Protein AF-A0A1V9X5L4-F1 (afdb_monomer)

Nearest PDB structures (foldseek):
  8am0-assembly1_B  TM=7.533E-01  e=2.747E+00  Homo sapiens
  3mtt-assembly1_A  TM=7.680E-01  e=3.728E+00  Homo sapiens
  5fi4-assembly1_B  TM=6.818E-01  e=3.104E+00  Homo sapiens
  4ilo-assembly1_A  TM=4.883E-01  e=7.756E+00  Chlamydia trachomatis L2/434/Bu

Structure (mmCIF, N/CA/C/O backbone):
data_AF-A0A1V9X5L4-F1
#
_entry.id   AF-A0A1V9X5L4-F1
#
loop_
_atom_site.group_PDB
_atom_site.id
_atom_site.type_symbol
_atom_site.label_atom_id
_atom_site.label_alt_id
_atom_site.label_comp_id
_atom_site.label_asym_id
_atom_site.label_entity_id
_atom_site.label_seq_id
_atom_site.pdbx_PDB_ins_code
_atom_site.Cartn_x
_atom_site.Cartn_y
_atom_site.Cartn_z
_atom_site.occupancy
_atom_site.B_iso_or_equiv
_atom_site.auth_seq_id
_atom_site.auth_comp_id
_atom_site.auth_asym_id
_atom_site.auth_atom_id
_atom_site.pdbx_PDB_model_num
ATOM 1 N N . PRO A 1 1 ? 4.233 1.505 56.340 1.00 39.69 1 PRO A N 1
ATOM 2 C CA . PRO A 1 1 ? 2.941 0.930 55.886 1.00 39.69 1 PRO A CA 1
ATOM 3 C C . PRO A 1 1 ? 2.284 1.821 54.816 1.00 39.69 1 PRO A C 1
ATOM 5 O O . PRO A 1 1 ? 1.994 2.969 55.101 1.00 39.69 1 PRO A O 1
ATOM 8 N N . GLY A 1 2 ? 2.067 1.441 53.563 1.00 48.19 2 GLY A N 1
ATOM 9 C CA . GLY A 1 2 ? 2.415 0.279 52.753 1.00 48.19 2 GLY A CA 1
ATOM 10 C C . GLY A 1 2 ? 2.314 0.761 51.295 1.00 48.19 2 GLY A C 1
ATOM 11 O O . GLY A 1 2 ? 1.499 1.629 50.993 1.00 48.19 2 GLY A O 1
ATOM 12 N N . ARG A 1 3 ? 3.209 0.300 50.419 1.00 41.47 3 ARG A N 1
ATOM 13 C CA . ARG A 1 3 ? 3.299 0.727 49.012 1.00 41.47 3 ARG A CA 1
ATOM 14 C C . ARG A 1 3 ? 2.056 0.204 48.274 1.00 41.47 3 ARG A C 1
ATOM 16 O O . ARG A 1 3 ? 1.901 -1.005 48.170 1.00 41.47 3 ARG A O 1
ATOM 23 N N . ILE A 1 4 ? 1.162 1.096 47.838 1.00 54.59 4 ILE A N 1
ATOM 24 C CA . ILE A 1 4 ? -0.156 0.750 47.253 1.00 54.59 4 ILE A CA 1
ATOM 25 C C . ILE A 1 4 ? -0.134 0.703 45.717 1.00 54.59 4 ILE A C 1
ATOM 27 O O . ILE A 1 4 ? -1.140 0.405 45.088 1.00 54.59 4 ILE A O 1
ATOM 31 N N . THR A 1 5 ? 1.002 1.000 45.092 1.00 50.41 5 THR A N 1
ATOM 32 C CA . THR A 1 5 ? 1.145 0.921 43.638 1.00 50.41 5 THR A CA 1
ATOM 33 C C . THR A 1 5 ? 1.630 -0.470 43.264 1.00 50.41 5 THR A C 1
ATOM 35 O O . THR A 1 5 ? 2.808 -0.792 43.442 1.00 50.41 5 THR A O 1
ATOM 38 N N . GLU A 1 6 ? 0.702 -1.287 42.783 1.00 55.25 6 GLU A N 1
ATOM 39 C CA . GLU A 1 6 ? 0.980 -2.520 42.054 1.00 55.25 6 GLU A CA 1
ATOM 40 C C . GLU A 1 6 ? 1.895 -2.153 40.865 1.00 55.25 6 GLU A C 1
ATOM 42 O O . GLU A 1 6 ? 1.536 -1.333 40.016 1.00 55.25 6 GLU A O 1
ATOM 47 N N . GLU A 1 7 ? 3.141 -2.637 40.873 1.00 50.78 7 GLU A N 1
ATOM 48 C CA . GLU A 1 7 ? 4.066 -2.459 39.749 1.00 50.78 7 GLU A CA 1
ATOM 49 C C . GLU A 1 7 ? 3.540 -3.315 38.594 1.00 50.78 7 GLU A C 1
ATOM 51 O O . GLU A 1 7 ? 3.601 -4.540 38.645 1.00 50.78 7 GLU A O 1
ATOM 56 N N . GLU A 1 8 ? 2.966 -2.669 37.577 1.00 49.56 8 GLU A N 1
ATOM 57 C CA . GLU A 1 8 ? 2.585 -3.320 36.324 1.00 49.56 8 GLU A CA 1
ATOM 58 C C . GLU A 1 8 ? 3.777 -4.109 35.767 1.00 49.56 8 GLU A C 1
ATOM 60 O O . GLU A 1 8 ? 4.801 -3.527 35.398 1.00 49.56 8 GLU A O 1
ATOM 65 N N . GLU A 1 9 ? 3.630 -5.431 35.651 1.00 50.41 9 GLU A N 1
ATOM 66 C CA . GLU A 1 9 ? 4.478 -6.233 34.774 1.00 50.41 9 GLU A CA 1
ATOM 67 C C . GLU A 1 9 ? 4.203 -5.800 33.332 1.00 50.41 9 GLU A C 1
ATOM 69 O O . GLU A 1 9 ? 3.330 -6.323 32.635 1.00 50.41 9 GLU A O 1
ATOM 74 N N . ILE A 1 10 ? 4.968 -4.817 32.863 1.00 54.31 10 ILE A N 1
ATOM 75 C CA . ILE A 1 10 ? 5.109 -4.562 31.437 1.00 54.31 10 ILE A CA 1
ATOM 76 C C . ILE A 1 10 ? 5.686 -5.853 30.860 1.00 54.31 10 ILE A C 1
ATOM 78 O O . ILE A 1 10 ? 6.845 -6.187 31.108 1.00 54.31 10 ILE A O 1
ATOM 82 N N . GLN A 1 11 ? 4.886 -6.612 30.109 1.00 49.50 11 GLN A N 1
ATOM 83 C CA . GLN A 1 11 ? 5.413 -7.760 29.381 1.00 49.50 11 GLN A CA 1
ATOM 84 C C . GLN A 1 11 ? 6.317 -7.249 28.257 1.00 49.50 11 GLN A C 1
ATOM 86 O O . GLN A 1 11 ? 5.877 -6.986 27.139 1.00 49.50 11 GLN A O 1
ATOM 91 N N . ILE A 1 12 ? 7.601 -7.087 28.571 1.00 47.06 12 ILE A N 1
ATOM 92 C CA . ILE A 1 12 ? 8.655 -6.780 27.610 1.00 47.06 12 ILE A CA 1
ATOM 93 C C . ILE A 1 12 ? 8.909 -8.072 26.826 1.00 47.06 12 ILE A C 1
ATOM 95 O O . ILE A 1 12 ? 9.608 -8.975 27.280 1.00 47.06 12 ILE A O 1
ATOM 99 N N . GLY A 1 13 ? 8.273 -8.205 25.663 1.00 69.69 13 GLY A N 1
ATOM 100 C CA . GLY A 1 13 ? 8.367 -9.409 24.843 1.00 69.69 13 GLY A CA 1
ATOM 101 C C . GLY A 1 13 ? 7.666 -9.282 23.492 1.00 69.69 13 GLY A C 1
ATOM 102 O O . GLY A 1 13 ? 6.952 -8.320 23.216 1.00 69.69 13 GLY A O 1
ATOM 103 N N . ARG A 1 14 ? 7.877 -10.271 22.617 1.00 57.81 14 ARG A N 1
ATOM 104 C CA . ARG A 1 14 ? 7.256 -10.317 21.286 1.00 57.81 14 ARG A CA 1
ATOM 105 C C . ARG A 1 14 ? 5.742 -10.494 21.423 1.00 57.81 14 ARG A C 1
ATOM 107 O O . ARG A 1 14 ? 5.280 -11.515 21.932 1.00 57.81 14 ARG A O 1
ATOM 114 N N . VAL A 1 15 ? 4.982 -9.524 20.920 1.00 71.31 15 VAL A N 1
ATOM 115 C CA . VAL A 1 15 ? 3.516 -9.581 20.872 1.00 71.31 15 VAL A CA 1
ATOM 116 C C . VAL A 1 15 ? 3.081 -10.840 20.114 1.00 71.31 15 VAL A C 1
ATOM 118 O O . VAL A 1 15 ? 3.633 -11.179 19.064 1.00 71.31 15 VAL A O 1
ATOM 121 N N . ARG A 1 16 ? 2.111 -11.577 20.667 1.00 75.19 16 ARG A N 1
ATOM 122 C CA . ARG A 1 16 ? 1.622 -12.826 20.067 1.00 75.19 16 ARG A CA 1
ATOM 123 C C . ARG A 1 16 ? 0.996 -12.523 18.701 1.00 75.19 16 ARG A C 1
ATOM 125 O O . ARG A 1 16 ? 0.108 -11.682 18.612 1.00 75.19 16 ARG A O 1
ATOM 132 N N . TRP A 1 17 ? 1.400 -13.258 17.661 1.00 70.56 17 TRP A N 1
ATOM 133 C CA . TRP A 1 17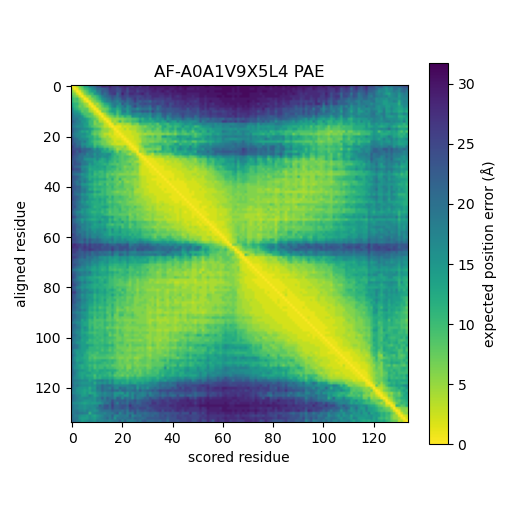 ? 0.896 -13.113 16.281 1.00 70.56 17 TRP A CA 1
ATOM 134 C C . TRP A 1 17 ? -0.635 -13.147 16.160 1.00 70.56 17 TRP A C 1
ATOM 136 O O . TRP A 1 17 ? -1.212 -12.473 15.312 1.00 70.56 17 TRP A O 1
ATOM 146 N N . PHE A 1 18 ? -1.297 -13.875 17.059 1.00 79.94 18 PHE A N 1
ATOM 147 C CA . PHE A 1 18 ? -2.753 -13.935 17.159 1.00 79.94 18 PHE A CA 1
ATOM 148 C C . PHE A 1 18 ? -3.415 -12.558 17.365 1.00 79.94 18 PHE A C 1
ATOM 150 O O . PHE A 1 18 ? -4.499 -12.318 16.847 1.00 79.94 18 PHE A O 1
ATOM 157 N N . ILE A 1 19 ? -2.750 -11.625 18.053 1.00 74.75 19 ILE A N 1
ATOM 158 C CA . ILE A 1 19 ? -3.285 -10.278 18.313 1.00 74.75 19 ILE A CA 1
ATOM 159 C C . ILE A 1 19 ? -3.323 -9.450 17.020 1.00 74.75 19 ILE A C 1
ATOM 161 O O . ILE A 1 19 ? -4.290 -8.732 16.769 1.00 74.75 19 ILE A O 1
ATOM 165 N N . TYR A 1 20 ? -2.317 -9.599 16.152 1.00 75.88 20 TYR A N 1
ATOM 166 C CA . TYR A 1 20 ? -2.330 -8.977 14.824 1.00 75.88 20 TYR A CA 1
ATOM 167 C C . TYR A 1 20 ? -3.452 -9.549 13.948 1.00 75.88 20 TYR A C 1
ATOM 169 O O . TYR A 1 20 ? -4.109 -8.806 13.222 1.00 75.88 20 TYR A O 1
ATOM 177 N N . LEU A 1 21 ? -3.717 -10.854 14.053 1.00 70.06 21 LEU A N 1
ATOM 178 C CA . LEU A 1 21 ? -4.827 -11.506 13.355 1.00 70.06 21 LEU A CA 1
ATOM 179 C C . LEU A 1 21 ? -6.194 -11.036 13.867 1.00 70.06 21 LEU A C 1
ATOM 181 O O . LEU A 1 21 ? -7.069 -10.770 13.050 1.00 70.06 21 LEU A O 1
ATOM 185 N N . GLU A 1 22 ? -6.378 -10.855 15.179 1.00 69.75 22 GLU A N 1
ATOM 186 C CA . GLU A 1 22 ? -7.605 -10.251 15.722 1.00 69.75 22 GLU A CA 1
ATOM 187 C C . GLU A 1 22 ? -7.817 -8.817 15.221 1.00 69.75 22 GLU A C 1
ATOM 189 O O . GLU A 1 22 ? -8.947 -8.431 14.911 1.00 69.75 22 GLU A O 1
ATOM 194 N N . PHE A 1 23 ? -6.742 -8.030 15.117 1.00 67.12 23 PHE A N 1
ATOM 195 C CA . PHE A 1 23 ? -6.802 -6.670 14.583 1.00 67.12 23 PHE A CA 1
ATOM 196 C C . PHE A 1 23 ? -7.237 -6.674 13.111 1.00 67.12 23 PHE A C 1
ATOM 198 O O . PHE A 1 23 ? -8.173 -5.967 12.740 1.00 67.12 23 PHE A O 1
ATOM 205 N N . ILE A 1 24 ? -6.627 -7.533 12.288 1.00 68.12 24 ILE A N 1
ATOM 206 C CA . ILE A 1 24 ? -6.976 -7.701 10.868 1.00 68.12 24 ILE A CA 1
ATOM 207 C C . ILE A 1 24 ? -8.411 -8.217 10.702 1.00 68.12 24 ILE A C 1
ATOM 209 O O . ILE A 1 24 ? -9.131 -7.794 9.799 1.00 68.12 24 ILE A O 1
ATOM 213 N N . TRP A 1 25 ? -8.869 -9.098 11.591 1.00 65.69 25 TRP A N 1
ATOM 214 C CA . TRP A 1 25 ? -10.216 -9.650 11.503 1.00 65.69 25 TRP A CA 1
ATOM 215 C C . TRP A 1 25 ? -11.296 -8.598 11.789 1.00 65.69 25 TRP A C 1
ATOM 217 O O . TRP A 1 25 ? -12.343 -8.610 11.143 1.00 65.69 25 TRP A O 1
ATOM 227 N N . ARG A 1 26 ? -11.017 -7.630 12.676 1.00 61.25 26 ARG A N 1
ATOM 228 C CA . ARG A 1 26 ? -11.893 -6.470 12.930 1.00 61.25 26 ARG A CA 1
ATOM 229 C C . ARG A 1 26 ? -11.802 -5.379 11.861 1.00 61.25 26 ARG A C 1
ATOM 231 O O . ARG A 1 26 ? -12.800 -4.710 11.619 1.00 61.25 26 ARG A O 1
ATOM 238 N N . PHE A 1 27 ? -10.650 -5.240 11.205 1.00 60.91 27 PHE A N 1
ATOM 239 C CA . PHE A 1 27 ? -10.435 -4.348 10.054 1.00 60.91 27 PHE A CA 1
ATOM 240 C C . PHE A 1 27 ? -11.259 -4.775 8.819 1.00 60.91 27 PHE A C 1
ATOM 242 O O . PHE A 1 27 ? -11.501 -3.981 7.913 1.00 60.91 27 PHE A O 1
ATOM 249 N N . GLY A 1 28 ? -11.726 -6.028 8.804 1.00 69.81 28 GLY A N 1
ATOM 250 C CA . GLY A 1 28 ? -12.476 -6.624 7.708 1.00 69.81 28 GLY A CA 1
ATOM 251 C C . GLY A 1 28 ? -11.536 -7.363 6.765 1.00 69.81 28 GLY A C 1
ATOM 252 O O . GLY A 1 28 ? -10.835 -6.754 5.958 1.00 69.81 28 GLY A O 1
ATOM 253 N N . ILE A 1 29 ? -11.572 -8.698 6.827 1.00 70.12 29 ILE A N 1
ATOM 254 C CA . ILE A 1 29 ? -10.694 -9.584 6.044 1.00 70.12 29 ILE A CA 1
ATOM 255 C C . ILE A 1 29 ? -10.740 -9.260 4.540 1.00 70.12 29 ILE A C 1
ATOM 257 O O . ILE A 1 29 ? -9.722 -9.319 3.859 1.00 70.12 29 ILE A O 1
ATOM 261 N N . VAL A 1 30 ? -11.910 -8.849 4.038 1.00 72.31 30 VAL A N 1
ATOM 262 C CA . VAL A 1 30 ? -12.144 -8.500 2.631 1.00 72.31 30 VAL A CA 1
ATOM 263 C C . VAL A 1 30 ? -11.433 -7.200 2.250 1.00 72.31 30 VAL A C 1
ATOM 265 O O . VAL A 1 30 ? -10.794 -7.144 1.203 1.00 72.31 30 VAL A O 1
ATOM 268 N N . ALA A 1 31 ? -11.483 -6.174 3.104 1.00 71.94 31 ALA A N 1
ATOM 269 C CA . ALA A 1 31 ? -10.822 -4.895 2.851 1.00 71.94 31 ALA A CA 1
ATOM 270 C C . ALA A 1 31 ? -9.296 -5.047 2.889 1.00 71.94 31 ALA A C 1
ATOM 272 O O . ALA A 1 31 ? -8.601 -4.570 1.993 1.00 71.94 31 ALA A O 1
ATOM 273 N N . THR A 1 32 ? -8.771 -5.784 3.874 1.00 75.31 32 THR A N 1
ATOM 274 C CA . THR A 1 32 ? -7.336 -6.091 3.954 1.00 75.31 32 THR A CA 1
ATOM 275 C C . THR A 1 32 ? -6.869 -6.905 2.750 1.00 75.31 32 THR A C 1
ATOM 277 O O . THR A 1 32 ? -5.828 -6.596 2.173 1.00 75.31 32 THR A O 1
ATOM 280 N N . PHE A 1 33 ? -7.642 -7.908 2.328 1.00 82.31 33 PHE A N 1
ATOM 281 C CA . PHE A 1 33 ? -7.313 -8.716 1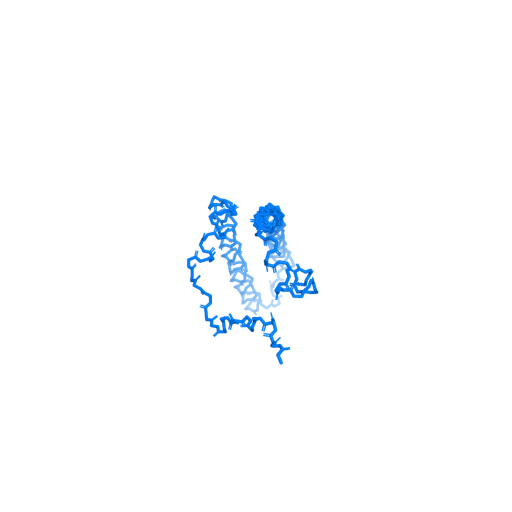.156 1.00 82.31 33 PHE A CA 1
ATOM 282 C C . PHE A 1 33 ? -7.314 -7.882 -0.131 1.00 82.31 33 PHE A C 1
ATOM 284 O O . PHE A 1 33 ? -6.405 -8.014 -0.950 1.00 82.31 33 PHE A O 1
ATOM 291 N N . PHE A 1 34 ? -8.282 -6.975 -0.290 1.00 82.44 34 PHE A N 1
ATOM 292 C CA . PHE A 1 34 ? -8.364 -6.077 -1.442 1.00 82.44 34 PHE A CA 1
ATOM 293 C C . PHE A 1 34 ? -7.177 -5.102 -1.500 1.00 82.44 34 PHE A C 1
ATOM 295 O O . PHE A 1 34 ? -6.553 -4.957 -2.550 1.00 82.44 34 PHE A O 1
ATOM 302 N N . VAL A 1 35 ? -6.800 -4.500 -0.366 1.00 82.00 35 VAL A N 1
ATOM 303 C CA . VAL A 1 35 ? -5.637 -3.598 -0.271 1.00 82.00 35 VAL A CA 1
ATOM 304 C C . VAL A 1 35 ? -4.327 -4.343 -0.535 1.00 82.00 35 VAL A C 1
ATOM 306 O O . VAL A 1 35 ? -3.495 -3.852 -1.295 1.00 82.00 35 VAL A O 1
ATOM 309 N N . LEU A 1 36 ? -4.145 -5.538 0.037 1.00 85.00 36 LEU A N 1
ATOM 310 C CA . LEU A 1 36 ? -2.952 -6.358 -0.201 1.00 85.00 36 LEU A CA 1
ATOM 311 C C . LEU A 1 36 ? -2.834 -6.772 -1.666 1.00 85.00 36 LEU A C 1
ATOM 313 O O . LEU A 1 36 ? -1.765 -6.639 -2.257 1.00 85.00 36 LEU A O 1
ATOM 317 N N . THR A 1 37 ? -3.932 -7.231 -2.264 1.00 84.00 37 THR A N 1
ATOM 318 C CA . THR A 1 37 ? -3.951 -7.626 -3.675 1.00 84.00 37 THR A CA 1
ATOM 319 C C . THR A 1 37 ? -3.639 -6.427 -4.571 1.00 84.00 37 THR A C 1
ATOM 321 O O . THR A 1 37 ? -2.769 -6.522 -5.434 1.00 84.00 37 THR A O 1
ATOM 324 N N . GLY A 1 38 ? -4.266 -5.272 -4.320 1.00 82.44 38 GLY A N 1
ATOM 325 C CA . GLY A 1 38 ? -3.970 -4.030 -5.039 1.00 82.44 38 GLY A CA 1
ATOM 326 C C . GLY A 1 38 ? -2.511 -3.588 -4.888 1.00 82.44 38 GLY A C 1
ATOM 327 O O . GLY A 1 38 ? -1.889 -3.185 -5.866 1.00 82.44 38 GLY A O 1
ATOM 328 N N . TYR A 1 39 ? -1.927 -3.735 -3.695 1.00 86.19 39 TYR A N 1
ATOM 329 C CA . TYR A 1 39 ? -0.520 -3.413 -3.442 1.00 86.19 39 TYR A CA 1
ATOM 330 C C . TYR A 1 39 ? 0.449 -4.348 -4.181 1.00 86.19 39 TYR A C 1
ATOM 332 O O . TYR A 1 39 ? 1.475 -3.900 -4.694 1.00 86.19 39 TYR A O 1
ATOM 340 N N . ILE A 1 40 ? 0.123 -5.638 -4.281 1.00 88.31 40 ILE A N 1
ATOM 341 C CA . ILE A 1 40 ? 0.910 -6.597 -5.067 1.00 88.31 40 ILE A CA 1
ATOM 342 C C . ILE A 1 40 ? 0.861 -6.226 -6.552 1.00 88.31 40 ILE A C 1
ATOM 344 O O . ILE A 1 40 ? 1.911 -6.125 -7.183 1.00 88.31 40 ILE A O 1
ATOM 348 N N . VAL A 1 41 ? -0.330 -5.963 -7.100 1.00 85.12 41 VAL A N 1
ATOM 349 C CA . VAL A 1 41 ? -0.492 -5.542 -8.504 1.00 85.12 41 VAL A CA 1
ATOM 350 C C . VAL A 1 41 ? 0.281 -4.254 -8.777 1.00 85.12 41 VAL A C 1
ATOM 352 O O . VAL A 1 41 ? 0.997 -4.165 -9.771 1.00 85.12 41 VAL A O 1
ATOM 355 N N . PHE A 1 42 ? 0.206 -3.291 -7.861 1.00 85.44 42 PHE A N 1
ATOM 356 C CA . PHE A 1 42 ? 0.965 -2.050 -7.923 1.00 85.44 42 PHE A CA 1
ATOM 357 C C . PHE A 1 42 ? 2.479 -2.290 -8.017 1.00 85.44 42 PHE A C 1
ATOM 359 O O . PHE A 1 42 ? 3.150 -1.719 -8.876 1.00 85.44 42 PHE A O 1
ATOM 366 N N . LYS A 1 43 ? 3.026 -3.158 -7.158 1.00 88.75 43 LYS A N 1
ATOM 367 C CA . LYS A 1 43 ? 4.459 -3.481 -7.151 1.00 88.75 43 LYS A CA 1
ATOM 368 C C . LYS A 1 43 ? 4.903 -4.237 -8.397 1.00 88.75 43 LYS A C 1
ATOM 370 O O . LYS A 1 43 ? 6.006 -4.005 -8.881 1.00 88.75 43 LYS A O 1
ATOM 375 N N . LEU A 1 44 ? 4.050 -5.107 -8.929 1.00 88.31 44 LEU A N 1
ATOM 376 C CA . LEU A 1 44 ? 4.316 -5.791 -10.191 1.00 88.31 44 LEU A CA 1
ATOM 377 C C . LEU A 1 44 ? 4.315 -4.810 -11.369 1.00 88.31 44 LEU A C 1
ATOM 379 O O . LEU A 1 44 ? 5.219 -4.864 -12.197 1.00 88.31 44 LEU A O 1
ATOM 383 N N . ALA A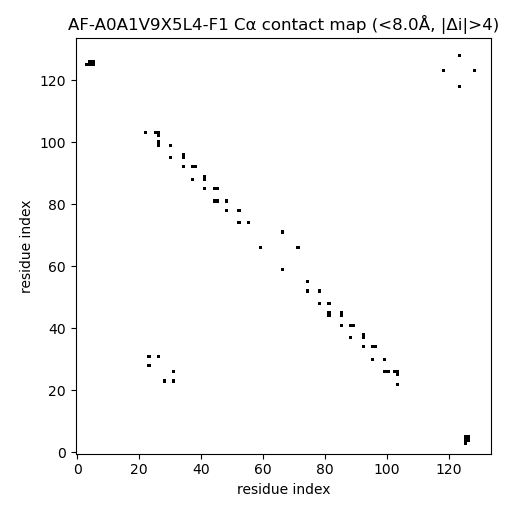 1 45 ? 3.353 -3.886 -11.425 1.00 84.50 45 ALA A N 1
ATOM 384 C CA . ALA A 1 45 ? 3.293 -2.858 -12.463 1.00 84.50 45 ALA A CA 1
ATOM 385 C C . ALA A 1 45 ? 4.521 -1.932 -12.433 1.00 84.50 45 ALA A C 1
ATOM 387 O O . ALA A 1 45 ? 5.083 -1.623 -13.481 1.00 84.50 45 ALA A O 1
ATOM 388 N N . ASP A 1 46 ? 4.974 -1.551 -11.237 1.00 87.00 46 ASP A N 1
ATOM 389 C CA . ASP A 1 46 ? 6.197 -0.766 -11.031 1.00 87.00 46 ASP A CA 1
ATOM 390 C C . ASP A 1 46 ? 7.443 -1.507 -11.548 1.00 87.00 46 ASP A C 1
ATOM 392 O O . ASP A 1 46 ? 8.227 -0.962 -12.325 1.00 87.00 46 ASP A O 1
ATOM 396 N N . ALA A 1 47 ? 7.582 -2.793 -11.209 1.00 90.00 47 ALA A N 1
ATOM 397 C CA . ALA A 1 47 ? 8.688 -3.620 -11.685 1.00 90.00 47 ALA A CA 1
ATOM 398 C C . ALA A 1 47 ? 8.687 -3.786 -13.216 1.00 90.00 47 ALA A C 1
ATOM 400 O O . ALA A 1 47 ? 9.740 -3.694 -13.846 1.00 90.00 47 ALA A O 1
ATOM 401 N N . LEU A 1 48 ? 7.516 -3.997 -13.826 1.00 87.75 48 LEU A N 1
ATOM 402 C CA . LEU A 1 48 ? 7.379 -4.104 -15.281 1.00 87.75 48 LEU A CA 1
ATOM 403 C C . LEU A 1 48 ? 7.699 -2.780 -15.986 1.00 87.75 48 LEU A C 1
ATOM 405 O O . LEU A 1 48 ? 8.390 -2.790 -17.003 1.00 87.75 48 LEU A O 1
ATOM 409 N N . SER A 1 49 ? 7.250 -1.652 -15.429 1.00 87.88 49 SER A N 1
ATOM 410 C CA . SER A 1 49 ? 7.588 -0.314 -15.926 1.00 87.88 49 SER A CA 1
ATOM 411 C C . SER A 1 49 ? 9.102 -0.091 -15.904 1.00 87.88 49 SER A C 1
ATOM 413 O O . SER A 1 49 ? 9.694 0.297 -16.912 1.00 87.88 49 SER A O 1
ATOM 415 N N . LEU A 1 50 ? 9.762 -0.445 -14.796 1.00 88.25 50 LEU A N 1
ATOM 416 C CA . LEU A 1 50 ? 11.212 -0.325 -14.664 1.00 88.25 50 LEU A CA 1
ATOM 417 C C . LEU A 1 50 ? 11.960 -1.200 -15.683 1.00 88.25 50 LEU A C 1
ATOM 419 O O . LEU A 1 50 ? 12.927 -0.744 -16.299 1.00 88.25 50 LEU A O 1
ATOM 423 N N . MET A 1 51 ? 11.500 -2.435 -15.908 1.00 89.44 51 MET A N 1
ATOM 424 C CA . MET A 1 51 ? 12.070 -3.319 -16.931 1.00 89.44 51 MET A CA 1
ATOM 425 C C . MET A 1 51 ? 11.891 -2.748 -18.342 1.00 89.44 51 MET A C 1
ATOM 427 O O . MET A 1 51 ? 12.830 -2.769 -19.138 1.00 89.44 51 MET A O 1
ATOM 431 N N . TYR A 1 52 ? 10.709 -2.210 -18.647 1.00 87.69 52 TYR A N 1
ATOM 432 C CA . TYR A 1 52 ? 10.407 -1.610 -19.944 1.00 87.69 52 TYR A CA 1
ATOM 433 C C . TYR A 1 52 ? 11.324 -0.421 -20.249 1.00 87.69 52 TYR A C 1
ATOM 435 O O . TYR A 1 52 ? 11.956 -0.392 -21.305 1.00 87.69 52 TYR A O 1
ATOM 443 N N . ILE A 1 53 ? 11.461 0.518 -19.307 1.00 85.06 53 ILE A N 1
ATOM 444 C CA . ILE A 1 53 ? 12.318 1.701 -19.477 1.00 85.06 53 ILE A CA 1
ATOM 445 C C . ILE A 1 53 ? 13.778 1.284 -19.626 1.00 85.06 53 ILE A C 1
ATOM 447 O O . ILE A 1 53 ? 14.457 1.796 -20.505 1.00 85.06 53 ILE A O 1
ATOM 451 N N . THR A 1 54 ? 14.248 0.323 -18.826 1.00 88.81 54 THR A N 1
ATOM 452 C CA . THR A 1 54 ? 15.635 -0.166 -18.902 1.00 88.81 54 THR A CA 1
ATOM 453 C C . THR A 1 54 ? 15.955 -0.744 -20.286 1.00 88.81 54 THR A C 1
ATOM 455 O O . THR A 1 54 ? 17.006 -0.460 -20.866 1.00 88.81 54 THR A O 1
ATOM 458 N N . ASN A 1 55 ? 15.029 -1.519 -20.857 1.00 86.31 55 ASN A N 1
ATOM 459 C CA . ASN A 1 55 ? 15.181 -2.069 -22.204 1.00 86.31 55 ASN A CA 1
ATOM 460 C C . ASN A 1 55 ? 15.108 -0.978 -23.283 1.00 86.31 55 ASN A C 1
ATOM 462 O O . ASN A 1 55 ? 15.872 -1.017 -24.252 1.00 86.31 55 ASN A O 1
ATOM 466 N N . ALA A 1 56 ? 14.231 0.014 -23.106 1.00 83.38 56 ALA A N 1
ATOM 467 C CA . ALA A 1 56 ? 14.128 1.166 -23.995 1.00 83.38 56 ALA A CA 1
ATOM 468 C C . ALA A 1 56 ? 15.420 1.999 -23.986 1.00 83.38 56 ALA A C 1
ATOM 470 O O . ALA A 1 56 ? 15.972 2.287 -25.046 1.00 83.38 56 ALA A O 1
ATOM 471 N N . THR A 1 57 ? 15.975 2.303 -22.808 1.00 83.94 57 THR A N 1
ATOM 472 C CA . THR A 1 57 ? 17.238 3.043 -22.672 1.00 83.94 57 THR A CA 1
ATOM 473 C C . THR A 1 57 ? 18.412 2.290 -23.287 1.00 83.94 57 THR A C 1
ATOM 475 O O . THR A 1 57 ? 19.207 2.895 -24.000 1.00 83.94 57 THR A O 1
ATOM 478 N N . ALA A 1 58 ? 18.483 0.966 -23.105 1.00 84.94 58 ALA A N 1
ATOM 479 C CA . ALA A 1 58 ? 19.527 0.142 -23.715 1.00 84.94 58 ALA A CA 1
ATOM 480 C C . ALA A 1 58 ? 19.416 0.079 -25.251 1.00 84.94 58 ALA A C 1
ATOM 482 O O . ALA A 1 58 ? 20.421 -0.080 -25.945 1.00 84.94 58 ALA A O 1
ATOM 483 N N . THR A 1 59 ? 18.202 0.192 -25.795 1.00 80.69 59 THR A N 1
ATOM 484 C CA . THR A 1 59 ? 17.967 0.239 -27.247 1.00 80.69 59 THR A CA 1
ATOM 485 C C . THR A 1 59 ? 18.391 1.592 -27.818 1.00 80.69 59 THR A C 1
ATOM 487 O O . THR A 1 59 ? 19.131 1.625 -28.797 1.00 80.69 59 THR A O 1
ATOM 490 N N . ILE A 1 60 ? 18.022 2.694 -27.155 1.00 80.62 60 ILE A N 1
ATOM 491 C CA . ILE A 1 60 ? 18.429 4.060 -27.527 1.00 80.62 60 ILE A CA 1
ATOM 492 C C . ILE A 1 60 ? 19.960 4.204 -27.497 1.00 80.62 60 ILE A C 1
ATOM 494 O O . ILE A 1 60 ? 20.553 4.751 -28.426 1.00 80.62 60 ILE A O 1
ATOM 498 N N . GLU A 1 61 ? 20.619 3.660 -26.471 1.00 81.56 61 GLU A N 1
ATOM 499 C CA . GLU A 1 61 ? 22.082 3.685 -26.351 1.00 81.56 61 GLU A CA 1
ATOM 500 C C . GLU A 1 61 ? 22.773 2.931 -27.501 1.00 81.56 61 GLU A C 1
ATOM 502 O O . GLU A 1 61 ? 23.754 3.417 -28.064 1.00 81.56 61 GLU A O 1
ATOM 507 N N . LYS A 1 62 ? 22.228 1.779 -27.918 1.00 79.06 62 LYS A N 1
ATOM 508 C CA . LYS A 1 62 ? 22.744 1.001 -29.059 1.00 79.06 62 LYS A CA 1
ATOM 509 C C . LYS A 1 62 ? 22.501 1.670 -30.411 1.00 79.06 62 LYS A C 1
ATOM 511 O O . LYS A 1 62 ? 23.275 1.450 -31.340 1.00 79.06 62 LYS A O 1
ATOM 516 N N . GLN A 1 63 ? 21.426 2.444 -30.538 1.00 74.94 63 GLN A N 1
ATOM 517 C CA . GLN A 1 63 ? 21.002 3.057 -31.798 1.00 74.94 63 GLN A CA 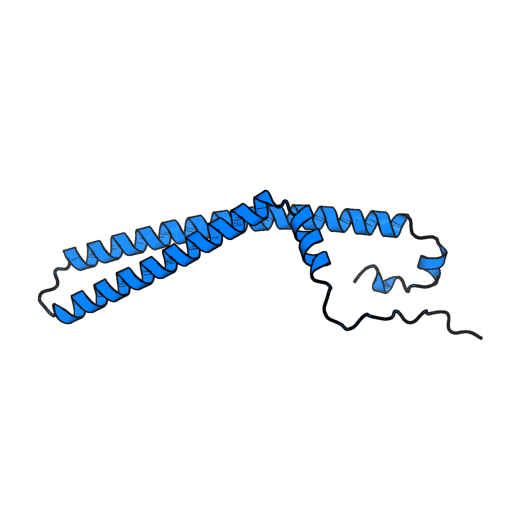1
ATOM 518 C C . GLN A 1 63 ? 21.718 4.390 -32.083 1.00 74.94 63 GLN A C 1
ATOM 520 O O . GLN A 1 63 ? 21.786 4.828 -33.235 1.00 74.94 63 GLN A O 1
ATOM 525 N N . GLY A 1 64 ? 22.332 5.006 -31.066 1.00 71.31 64 GLY A N 1
ATOM 526 C CA . GLY A 1 64 ? 23.177 6.193 -31.215 1.00 71.31 64 GLY A CA 1
ATOM 527 C C . GLY A 1 64 ? 22.459 7.370 -31.895 1.00 71.31 64 GLY A C 1
ATOM 528 O O . GLY A 1 64 ? 21.257 7.575 -31.718 1.00 71.31 64 GLY A O 1
ATOM 529 N N . ASN A 1 65 ? 23.191 8.143 -32.711 1.00 64.56 65 ASN A N 1
ATOM 530 C CA . ASN A 1 65 ? 22.718 9.376 -33.374 1.00 64.56 65 ASN A CA 1
ATOM 531 C C . ASN A 1 65 ? 21.602 9.164 -34.434 1.00 64.56 65 ASN A C 1
ATOM 533 O O . ASN A 1 65 ? 21.240 10.105 -35.131 1.00 64.56 65 ASN A O 1
ATOM 537 N N . HIS A 1 66 ? 21.091 7.936 -34.593 1.00 66.50 66 HIS A N 1
ATOM 538 C CA . HIS A 1 66 ? 19.960 7.580 -35.466 1.00 66.50 66 HIS A CA 1
ATOM 539 C C . HIS A 1 66 ? 18.626 7.442 -34.712 1.00 66.50 66 HIS A C 1
ATOM 541 O O . HIS A 1 66 ? 17.640 6.997 -35.294 1.00 66.50 66 HIS A O 1
ATOM 547 N N . THR A 1 67 ? 18.571 7.801 -33.427 1.00 70.81 67 THR A N 1
ATOM 548 C CA . THR A 1 67 ? 17.315 7.766 -32.664 1.00 70.81 67 THR A CA 1
ATOM 549 C C . THR A 1 67 ? 16.441 8.960 -33.047 1.00 70.81 67 THR A C 1
ATOM 551 O O . THR A 1 67 ? 16.806 10.111 -32.792 1.00 70.81 67 THR A O 1
ATOM 554 N N . SER A 1 68 ? 15.284 8.700 -33.658 1.00 76.69 68 SER A N 1
ATOM 555 C CA . SER A 1 68 ? 14.330 9.748 -34.015 1.00 76.69 68 SER A CA 1
ATOM 556 C C . SER A 1 68 ? 13.669 10.327 -32.765 1.00 76.69 68 SER A C 1
ATOM 558 O O . SER A 1 68 ? 13.343 9.619 -31.812 1.00 76.69 68 SER A O 1
ATOM 560 N N . ARG A 1 69 ? 13.420 11.643 -32.775 1.00 76.62 69 ARG A N 1
ATOM 561 C CA . ARG A 1 69 ? 12.702 12.339 -31.691 1.00 76.62 69 ARG A CA 1
ATOM 562 C C . ARG A 1 69 ? 11.319 11.724 -31.435 1.00 76.62 69 ARG A C 1
ATOM 564 O O . ARG A 1 69 ? 10.856 11.735 -30.300 1.00 76.62 69 ARG A O 1
ATOM 571 N N . GLU A 1 70 ? 10.687 11.191 -32.476 1.00 81.00 70 GLU A N 1
ATOM 572 C CA . GLU A 1 70 ? 9.382 10.527 -32.406 1.00 81.00 70 GLU A CA 1
ATOM 573 C C . GLU A 1 70 ? 9.419 9.248 -31.555 1.00 81.00 70 GLU A C 1
ATOM 575 O O . GLU A 1 70 ? 8.541 9.068 -30.715 1.00 81.00 70 GLU A O 1
ATOM 580 N N . ASP A 1 71 ? 10.474 8.433 -31.667 1.00 79.94 71 ASP A N 1
ATOM 581 C CA . ASP A 1 71 ? 10.631 7.208 -30.868 1.00 79.94 71 ASP A CA 1
ATOM 582 C C . ASP A 1 71 ? 10.765 7.544 -29.375 1.00 79.94 71 ASP A C 1
ATOM 584 O O . ASP A 1 71 ? 10.123 6.937 -28.519 1.00 79.94 71 ASP A O 1
ATOM 588 N N . ILE A 1 72 ? 11.555 8.575 -29.049 1.00 81.94 72 ILE A N 1
ATOM 589 C CA . ILE A 1 72 ? 11.745 9.043 -27.665 1.00 81.94 72 ILE A CA 1
ATOM 590 C C . ILE A 1 72 ? 10.426 9.553 -27.071 1.00 81.94 72 ILE A C 1
ATOM 592 O O . ILE A 1 72 ? 10.120 9.265 -25.911 1.00 81.94 72 ILE A O 1
ATOM 596 N N . LEU A 1 73 ? 9.638 10.299 -27.853 1.00 84.38 73 LEU A N 1
ATOM 597 C CA . LEU A 1 73 ? 8.333 10.793 -27.411 1.00 84.38 73 LEU A CA 1
ATOM 598 C C . LEU A 1 73 ? 7.367 9.637 -27.126 1.00 84.38 73 LEU A C 1
ATOM 600 O O . LEU A 1 73 ? 6.718 9.655 -26.083 1.00 84.38 73 LEU A O 1
ATOM 604 N N . GLN A 1 74 ? 7.344 8.598 -27.966 1.00 83.62 74 GLN A N 1
ATOM 605 C CA . GLN A 1 74 ? 6.519 7.408 -27.732 1.00 83.62 74 GLN A CA 1
ATOM 606 C C . GLN A 1 74 ? 6.907 6.668 -26.441 1.00 83.62 74 GLN A C 1
ATOM 608 O O . GLN A 1 74 ? 6.033 6.305 -25.650 1.00 83.62 74 GLN A O 1
ATOM 613 N N . TYR A 1 75 ? 8.204 6.482 -26.165 1.00 83.25 75 TYR A N 1
ATOM 614 C CA . TYR A 1 75 ? 8.645 5.881 -24.898 1.00 83.25 75 TYR A CA 1
ATOM 615 C C . TYR A 1 75 ? 8.235 6.720 -23.679 1.00 83.25 75 TYR A C 1
ATOM 617 O O . TYR A 1 75 ? 7.845 6.165 -22.648 1.00 83.25 75 TYR A O 1
ATOM 625 N N . MET A 1 76 ? 8.290 8.049 -23.796 1.00 84.06 76 MET A N 1
ATOM 626 C CA . MET A 1 76 ? 7.916 8.968 -22.722 1.00 84.06 76 MET A CA 1
ATOM 627 C C . MET A 1 76 ? 6.406 8.968 -22.457 1.00 84.06 76 MET A C 1
ATOM 629 O O . MET A 1 76 ? 5.995 8.965 -21.298 1.00 84.06 76 MET A O 1
ATOM 633 N N . GLU A 1 77 ? 5.576 8.912 -23.501 1.00 88.19 77 GLU A N 1
ATOM 634 C CA . GLU A 1 77 ? 4.119 8.797 -23.363 1.00 88.19 77 GLU A CA 1
ATOM 635 C C . GLU A 1 77 ? 3.719 7.516 -22.624 1.00 88.19 77 GLU A C 1
ATOM 637 O O . GLU A 1 77 ? 2.922 7.562 -21.683 1.00 88.19 77 GLU A O 1
ATOM 642 N N . VAL A 1 78 ? 4.329 6.382 -22.983 1.00 87.31 78 VAL A N 1
ATOM 643 C CA . VAL A 1 78 ? 4.091 5.098 -22.310 1.00 87.31 78 VAL A CA 1
ATOM 644 C C . VAL A 1 78 ? 4.507 5.164 -20.837 1.00 87.31 78 VAL A C 1
ATOM 646 O O . VAL A 1 78 ? 3.765 4.710 -19.964 1.00 87.31 78 VAL A O 1
ATOM 649 N N . TYR A 1 79 ? 5.649 5.783 -20.530 1.00 86.06 79 TYR A N 1
ATOM 650 C CA . TYR A 1 79 ? 6.094 5.966 -19.149 1.00 86.06 79 TYR A CA 1
ATOM 651 C C . TYR A 1 79 ? 5.134 6.834 -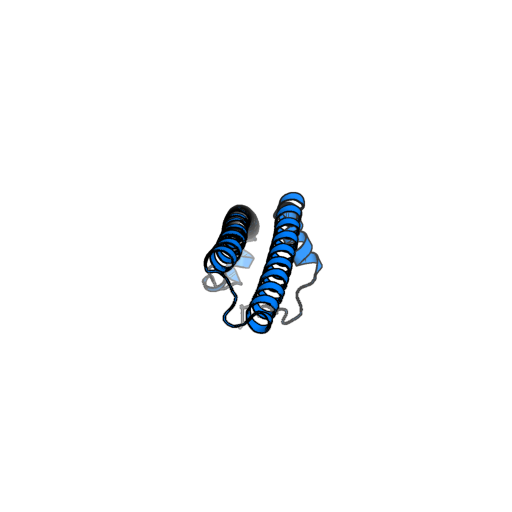18.323 1.00 86.06 79 TYR A C 1
ATOM 653 O O . TYR A 1 79 ? 4.787 6.476 -17.195 1.00 86.06 79 TYR A O 1
ATOM 661 N N . ILE A 1 80 ? 4.656 7.946 -18.890 1.00 89.06 80 ILE A N 1
ATOM 662 C CA . ILE A 1 80 ? 3.674 8.822 -18.238 1.00 89.06 80 ILE A CA 1
ATOM 663 C C . ILE A 1 80 ? 2.373 8.056 -17.965 1.00 89.06 80 ILE A C 1
ATOM 665 O O . ILE A 1 80 ? 1.806 8.191 -16.879 1.00 89.06 80 ILE A O 1
ATOM 669 N N . ALA A 1 81 ? 1.920 7.214 -18.899 1.00 89.06 81 ALA A N 1
ATOM 670 C CA . ALA A 1 81 ? 0.738 6.379 -18.704 1.00 89.06 81 ALA A CA 1
ATOM 671 C C . ALA A 1 81 ? 0.915 5.392 -17.535 1.00 89.06 81 ALA A C 1
ATOM 673 O O . ALA A 1 81 ? 0.035 5.300 -16.675 1.00 89.06 81 ALA A O 1
ATOM 674 N N . PHE A 1 82 ? 2.065 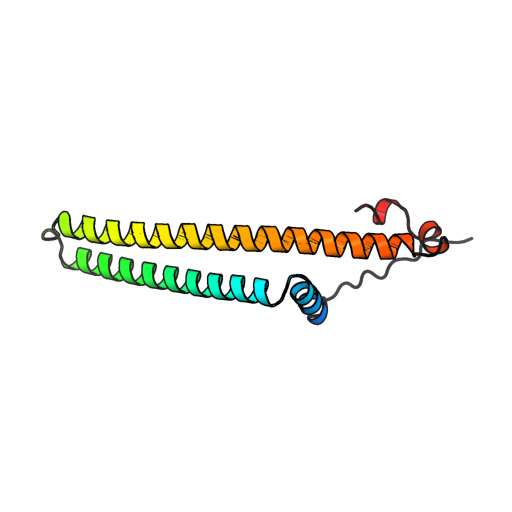4.712 -17.444 1.00 86.56 82 PHE A N 1
ATOM 675 C CA . PHE A 1 82 ? 2.382 3.841 -16.306 1.00 86.56 82 PHE A CA 1
ATOM 676 C C . PHE A 1 82 ? 2.412 4.612 -14.983 1.00 86.56 82 PHE A C 1
ATOM 678 O O . PHE A 1 82 ? 1.798 4.169 -14.011 1.00 86.56 82 PHE A O 1
ATOM 685 N N . GLY A 1 83 ? 3.048 5.787 -14.950 1.00 88.00 83 GLY A N 1
ATOM 686 C CA . GLY A 1 83 ? 3.067 6.659 -13.774 1.00 88.00 83 GLY A CA 1
ATOM 687 C C . GLY A 1 83 ? 1.670 7.137 -13.356 1.00 88.00 83 GLY A C 1
ATOM 688 O O . GLY A 1 83 ? 1.361 7.190 -12.166 1.00 88.00 83 GLY A O 1
ATOM 689 N N . GLY A 1 84 ? 0.787 7.417 -14.318 1.00 90.06 84 GLY A N 1
ATOM 690 C CA . GLY A 1 84 ? -0.611 7.767 -14.061 1.00 90.06 84 GLY A CA 1
ATOM 691 C C . GLY A 1 84 ? -1.390 6.626 -13.404 1.00 90.06 84 GLY A C 1
ATOM 692 O O . GLY A 1 84 ? -2.032 6.826 -12.371 1.00 90.06 84 GLY A O 1
ATOM 693 N N . VAL A 1 85 ? -1.285 5.410 -13.949 1.00 86.75 85 VAL A N 1
ATOM 694 C CA . VAL A 1 85 ? -1.906 4.206 -13.362 1.00 86.75 85 VAL A CA 1
ATOM 695 C C . VAL A 1 85 ? -1.357 3.944 -11.959 1.00 86.75 85 VAL A C 1
ATOM 697 O O . VAL A 1 85 ? -2.117 3.650 -11.031 1.00 86.75 85 VAL A O 1
ATOM 700 N N . GLN A 1 86 ? -0.046 4.115 -11.787 1.00 85.31 86 GLN A N 1
ATOM 701 C CA . GLN A 1 86 ? 0.638 3.992 -10.509 1.00 85.31 86 GLN A CA 1
ATOM 702 C C . GLN A 1 86 ? 0.055 4.979 -9.481 1.00 85.31 86 GLN A C 1
ATOM 704 O O . GLN A 1 86 ? -0.404 4.568 -8.414 1.00 85.31 86 GLN A O 1
ATOM 709 N N . ALA A 1 87 ? -0.017 6.268 -9.817 1.00 89.56 87 ALA A N 1
ATOM 710 C CA . ALA A 1 87 ? -0.536 7.308 -8.933 1.00 89.56 87 ALA A CA 1
ATOM 711 C C . ALA A 1 87 ? -1.993 7.054 -8.510 1.00 89.56 87 ALA A C 1
ATOM 713 O O . ALA A 1 87 ? -2.321 7.147 -7.324 1.00 89.56 87 ALA A O 1
ATOM 714 N N . VAL A 1 88 ? -2.859 6.673 -9.454 1.00 89.06 88 VAL A N 1
ATOM 715 C CA . VAL A 1 88 ? -4.267 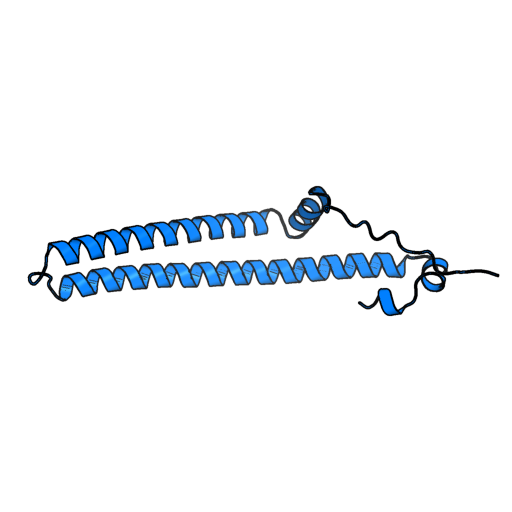6.354 -9.166 1.00 89.06 88 VAL A CA 1
ATOM 716 C C . VAL A 1 88 ? -4.375 5.149 -8.232 1.00 89.06 88 VAL A C 1
ATOM 718 O O . VAL A 1 88 ? -5.118 5.193 -7.251 1.00 89.06 88 VAL A O 1
ATOM 721 N N . SER A 1 89 ? -3.598 4.092 -8.477 1.00 84.75 89 SER A N 1
ATOM 722 C CA . SER A 1 89 ? -3.600 2.899 -7.628 1.00 84.75 89 SER A CA 1
ATOM 723 C C . SER A 1 89 ? -3.154 3.203 -6.193 1.00 84.75 89 SER A C 1
ATOM 725 O O . SER A 1 89 ? -3.729 2.654 -5.251 1.00 84.75 89 SER A O 1
ATOM 727 N N . ILE A 1 90 ? -2.162 4.082 -6.004 1.00 86.56 90 ILE A N 1
ATOM 728 C CA . ILE A 1 90 ? -1.723 4.524 -4.668 1.00 86.56 90 ILE A CA 1
ATOM 729 C C . ILE A 1 90 ? -2.839 5.296 -3.975 1.00 86.56 90 ILE A C 1
ATOM 731 O O . ILE A 1 90 ? -3.137 5.015 -2.817 1.00 86.56 90 ILE A O 1
ATOM 735 N N . LEU A 1 91 ? -3.468 6.249 -4.670 1.00 89.50 91 LEU A N 1
ATOM 736 C CA . LEU A 1 91 ? -4.548 7.060 -4.106 1.00 89.50 91 LEU A CA 1
ATOM 737 C C . LEU A 1 91 ? -5.715 6.190 -3.628 1.00 89.50 91 LEU A C 1
ATOM 739 O O . LEU A 1 91 ? -6.196 6.358 -2.506 1.00 89.50 91 LEU A O 1
ATOM 743 N N . VAL A 1 92 ? -6.137 5.217 -4.438 1.00 85.94 92 VAL A N 1
ATOM 744 C CA . VAL A 1 92 ? -7.191 4.263 -4.060 1.00 85.94 92 VAL A CA 1
ATOM 745 C C . VAL A 1 92 ? -6.752 3.394 -2.875 1.00 85.94 92 VAL A C 1
ATOM 747 O O . VAL A 1 92 ? -7.512 3.209 -1.926 1.00 85.94 92 VAL A O 1
ATOM 750 N N . GLY A 1 93 ? -5.509 2.906 -2.873 1.00 84.81 93 GLY A N 1
ATOM 751 C CA . GLY A 1 93 ? -4.972 2.122 -1.758 1.00 84.81 93 GLY A CA 1
ATOM 752 C C . GLY A 1 93 ? -4.922 2.903 -0.439 1.00 84.81 93 GLY A C 1
ATOM 753 O O . GLY A 1 93 ? -5.354 2.395 0.595 1.00 84.81 93 GLY A O 1
ATOM 754 N N . LEU A 1 94 ? -4.448 4.152 -0.468 1.00 86.75 94 LEU A N 1
ATOM 755 C CA . LEU A 1 94 ? -4.359 5.018 0.712 1.00 86.75 94 LEU A CA 1
ATOM 756 C C . LEU A 1 94 ? -5.728 5.420 1.247 1.00 86.75 94 LEU A C 1
ATOM 758 O O . LEU A 1 94 ? -5.922 5.434 2.459 1.00 86.75 94 LEU A O 1
ATOM 762 N N . THR A 1 95 ? -6.674 5.744 0.369 1.00 86.38 95 THR A N 1
ATOM 763 C CA . THR A 1 95 ? -8.040 6.084 0.787 1.00 86.38 95 THR A CA 1
ATOM 764 C C . THR A 1 95 ? -8.725 4.890 1.444 1.00 86.38 95 THR A C 1
ATOM 766 O O . THR A 1 95 ? -9.269 5.036 2.539 1.00 86.38 95 THR A O 1
ATOM 769 N N . ALA A 1 96 ? -8.615 3.695 0.858 1.00 83.00 96 ALA A N 1
ATOM 770 C CA . ALA A 1 96 ? -9.121 2.464 1.461 1.00 83.00 96 ALA A CA 1
ATOM 771 C C . ALA A 1 96 ? -8.463 2.171 2.822 1.00 83.00 96 ALA A C 1
ATOM 773 O O . ALA A 1 96 ? -9.156 1.869 3.797 1.00 83.00 96 ALA A O 1
ATOM 774 N N . LEU A 1 97 ? -7.135 2.313 2.915 1.00 83.44 97 LEU A N 1
ATOM 775 C CA . LEU A 1 97 ? -6.392 2.107 4.159 1.00 83.44 97 LEU A CA 1
ATOM 776 C C . LEU A 1 97 ? -6.789 3.122 5.238 1.00 83.44 97 LEU A C 1
ATOM 778 O O . LEU A 1 97 ? -6.988 2.741 6.389 1.00 83.44 97 LEU A O 1
ATOM 782 N N . SER A 1 98 ? -6.930 4.396 4.872 1.00 85.75 98 SER A N 1
ATOM 783 C CA . SER A 1 98 ? -7.332 5.476 5.777 1.00 85.75 98 SER A CA 1
ATOM 784 C C . SER A 1 98 ? -8.721 5.223 6.363 1.00 85.75 98 SER A C 1
ATOM 786 O O . SER A 1 98 ? -8.891 5.252 7.581 1.00 85.75 98 SER A O 1
ATOM 788 N N . LEU A 1 99 ? -9.698 4.865 5.523 1.00 84.31 99 LEU A N 1
ATOM 789 C CA . LEU A 1 99 ? -11.052 4.534 5.974 1.00 84.31 99 LEU A CA 1
ATOM 790 C C . LEU A 1 99 ? -11.063 3.322 6.915 1.00 84.31 99 LEU A C 1
ATOM 792 O O . LEU A 1 99 ? -11.674 3.379 7.983 1.00 84.31 99 LEU A O 1
ATOM 796 N N . GLY A 1 100 ? -10.338 2.255 6.566 1.00 81.88 100 GLY A N 1
ATOM 797 C CA . GLY A 1 100 ? -10.219 1.078 7.429 1.00 81.88 100 GLY A CA 1
ATOM 798 C C . GLY A 1 100 ? -9.512 1.381 8.757 1.00 81.88 100 GLY A C 1
ATOM 799 O O . GLY A 1 100 ? -9.909 0.872 9.810 1.00 81.88 100 GLY A O 1
ATOM 800 N N . CYS A 1 101 ? -8.506 2.260 8.740 1.00 82.06 101 CYS A N 1
ATOM 801 C CA . CYS A 1 101 ? -7.812 2.718 9.940 1.00 82.06 101 CYS A CA 1
ATOM 802 C C . CYS A 1 101 ? -8.750 3.507 10.859 1.00 82.06 101 CYS A C 1
ATOM 804 O O . CYS A 1 101 ? -8.803 3.225 12.054 1.00 82.06 101 CYS A O 1
ATOM 806 N N . ILE A 1 102 ? -9.551 4.424 10.306 1.00 84.44 102 ILE A N 1
ATOM 807 C CA . ILE A 1 102 ? -10.550 5.188 11.068 1.00 84.44 102 ILE A CA 1
ATOM 808 C C . ILE A 1 102 ? -11.553 4.238 11.729 1.00 84.44 102 ILE A C 1
ATOM 810 O O . ILE A 1 102 ? -11.783 4.329 12.934 1.00 84.44 102 ILE A O 1
ATOM 814 N N . TRP A 1 103 ? -12.094 3.279 10.976 1.00 81.38 103 TRP A N 1
ATOM 815 C CA . TRP A 1 103 ? -13.053 2.303 11.504 1.00 81.38 103 TRP A CA 1
ATOM 816 C C . TRP A 1 103 ? -12.457 1.464 12.633 1.00 81.38 103 TRP A C 1
ATOM 818 O O . TRP A 1 103 ? -13.088 1.252 13.670 1.00 81.38 103 TRP A O 1
ATOM 828 N N . THR A 1 104 ? -11.215 1.023 12.455 1.00 78.44 104 THR A N 1
ATOM 829 C CA . THR A 1 104 ? -10.521 0.197 13.444 1.00 78.44 104 THR A CA 1
ATOM 830 C C . THR A 1 104 ? -10.150 0.995 14.687 1.00 78.44 104 THR A C 1
ATOM 832 O O . THR A 1 104 ? -10.321 0.501 15.800 1.00 78.44 104 THR A O 1
ATOM 835 N N . SER A 1 105 ? -9.717 2.245 14.517 1.00 81.19 105 SER A N 1
ATOM 836 C CA . SER A 1 105 ? -9.452 3.176 15.614 1.00 81.19 105 SER A CA 1
ATOM 837 C C . SER A 1 105 ? -10.709 3.396 16.454 1.00 81.19 105 SER A C 1
ATOM 839 O O . SER A 1 105 ? -10.680 3.193 17.668 1.00 81.19 105 SER A O 1
ATOM 841 N N . SER A 1 106 ? -11.855 3.677 15.822 1.00 81.75 106 SER A N 1
ATOM 842 C CA . SER A 1 106 ? -13.133 3.818 16.531 1.00 81.75 106 SER A CA 1
ATOM 843 C C . SER A 1 106 ? -13.548 2.532 17.254 1.00 81.75 106 SER A C 1
ATOM 845 O O . SER A 1 106 ? -13.996 2.581 18.400 1.00 81.75 106 SER A O 1
ATOM 847 N N . ALA A 1 107 ? -13.371 1.365 16.628 1.00 79.06 107 ALA A N 1
ATOM 848 C CA . ALA A 1 107 ? -13.692 0.080 17.245 1.00 79.06 107 ALA A CA 1
ATOM 849 C C . ALA A 1 107 ? -12.798 -0.238 18.458 1.00 79.06 107 ALA A C 1
ATOM 851 O O . ALA A 1 107 ? -13.286 -0.756 19.467 1.00 79.06 107 ALA A O 1
ATOM 852 N N . LEU A 1 108 ? -11.501 0.072 18.380 1.00 80.25 108 LEU A N 1
ATOM 853 C CA . LEU A 1 108 ? -10.566 -0.084 19.493 1.00 80.25 108 LEU A CA 1
ATOM 854 C C . LEU A 1 108 ? -10.866 0.890 20.625 1.00 80.25 108 LEU A C 1
ATOM 856 O O . LEU A 1 108 ? -10.915 0.470 21.781 1.00 80.25 108 LEU A O 1
ATOM 860 N N . HIS A 1 109 ? -11.132 2.151 20.292 1.00 82.19 109 HIS A N 1
ATOM 861 C CA . HIS A 1 109 ? -11.457 3.176 21.272 1.00 82.19 109 HIS A CA 1
ATOM 862 C C . HIS A 1 109 ? -12.722 2.812 22.058 1.00 82.19 109 HIS A C 1
ATOM 864 O O . HIS A 1 109 ? -12.707 2.818 23.286 1.00 82.19 109 HIS A O 1
ATOM 870 N N . ASN A 1 110 ? -13.778 2.359 21.373 1.00 80.81 110 ASN A N 1
ATOM 871 C CA . ASN A 1 110 ? -15.004 1.889 22.023 1.00 80.81 110 ASN A CA 1
ATOM 872 C C . ASN A 1 110 ? -14.770 0.661 22.916 1.00 80.81 110 ASN A C 1
ATOM 874 O O . ASN A 1 110 ? -15.324 0.581 24.013 1.00 80.81 110 ASN A O 1
ATOM 878 N N . LYS A 1 111 ? -13.937 -0.295 22.480 1.00 80.81 111 LYS A N 1
ATOM 879 C CA . LYS A 1 111 ? -13.591 -1.477 23.289 1.00 80.81 111 LYS A CA 1
ATOM 880 C C . LYS A 1 111 ? -12.838 -1.076 24.563 1.00 80.81 111 LYS A C 1
ATOM 882 O O . LYS A 1 111 ? -13.120 -1.622 25.628 1.00 80.81 111 LYS A O 1
ATOM 887 N N . MET A 1 112 ? -11.912 -0.125 24.454 1.00 80.19 112 MET A N 1
ATOM 888 C CA . MET A 1 112 ? -11.154 0.412 25.583 1.00 80.19 112 MET A CA 1
ATOM 889 C C . MET A 1 112 ? -12.075 1.141 26.567 1.00 80.19 112 MET A C 1
ATOM 891 O O . MET A 1 112 ? -12.095 0.793 27.744 1.00 80.19 112 MET A O 1
ATOM 895 N N . LEU A 1 113 ? -12.909 2.066 26.078 1.00 80.62 113 LEU A N 1
ATOM 896 C CA . LEU A 1 113 ? -13.898 2.797 26.879 1.00 80.62 113 LEU A CA 1
ATOM 897 C C . LEU A 1 113 ? -14.835 1.855 27.637 1.00 80.62 113 LEU A C 1
ATOM 899 O O . LEU A 1 113 ? -15.036 2.015 28.837 1.00 80.62 113 LEU A O 1
ATOM 903 N N . TYR A 1 114 ? -15.363 0.833 26.961 1.00 82.56 114 TYR A N 1
ATOM 904 C CA . TYR A 1 114 ? -16.240 -0.153 27.591 1.00 82.56 114 TYR A CA 1
ATOM 905 C C . TYR A 1 114 ? -15.530 -0.945 28.700 1.00 82.56 114 TYR A C 1
ATOM 907 O O . TYR A 1 114 ? -16.116 -1.206 29.751 1.00 82.56 114 TYR A O 1
ATOM 915 N N . SER A 1 115 ? -14.260 -1.303 28.493 1.00 77.81 115 SER A N 1
ATOM 916 C CA . SER A 1 115 ? -13.451 -1.993 29.503 1.00 77.81 115 SER A CA 1
ATOM 917 C C . SER A 1 115 ? -13.154 -1.105 30.714 1.00 77.81 115 SER A C 1
ATOM 919 O O . SER A 1 115 ? -13.205 -1.586 31.842 1.00 77.81 115 SER A O 1
ATOM 921 N N . VAL A 1 116 ? -12.873 0.182 30.491 1.00 77.94 116 VAL A N 1
ATOM 922 C CA . VAL A 1 116 ? -12.598 1.159 31.557 1.00 77.94 116 VAL A CA 1
ATOM 923 C C . VAL A 1 116 ? -13.857 1.438 32.380 1.00 77.94 116 VAL A C 1
ATOM 925 O O . VAL A 1 116 ? -13.804 1.402 33.605 1.00 77.94 116 VAL A O 1
ATOM 928 N N . LEU A 1 117 ? -15.011 1.636 31.735 1.00 76.56 117 LEU A N 1
ATOM 929 C CA . LEU A 1 117 ? -16.282 1.905 32.423 1.00 76.56 117 LEU A CA 1
ATOM 930 C C . LEU A 1 117 ? -16.775 0.730 33.281 1.00 76.56 117 LEU A C 1
ATOM 932 O O . LEU A 1 117 ? -17.527 0.935 34.230 1.00 76.56 117 LEU A O 1
ATOM 936 N N . ARG A 1 118 ? -16.370 -0.502 32.952 1.00 75.12 118 ARG A N 1
ATOM 937 C CA . ARG A 1 118 ? -16.740 -1.714 33.697 1.00 75.12 118 ARG A CA 1
ATOM 938 C C . ARG A 1 118 ? -15.681 -2.138 34.720 1.00 75.12 118 ARG A C 1
ATOM 940 O O . ARG A 1 118 ? -15.882 -3.134 35.416 1.00 75.12 118 ARG A O 1
ATOM 947 N N . ALA A 1 119 ? -14.567 -1.413 34.814 1.00 70.50 119 ALA A N 1
ATOM 948 C CA . ALA A 1 119 ? -13.550 -1.687 35.813 1.00 70.50 119 ALA A CA 1
ATOM 949 C C . ALA A 1 119 ? -14.099 -1.354 37.217 1.00 70.50 119 ALA A C 1
ATOM 951 O O . ALA A 1 119 ? -14.695 -0.292 37.412 1.00 70.50 119 ALA A O 1
ATOM 952 N N . PRO A 1 120 ? -13.941 -2.247 38.212 1.00 66.69 120 PRO A N 1
ATOM 953 C CA . PRO A 1 120 ? -14.376 -1.974 39.578 1.00 66.69 120 PRO A CA 1
ATOM 954 C C . PRO A 1 120 ? -13.595 -0.783 40.153 1.00 66.69 120 PRO A C 1
ATOM 956 O O . PRO A 1 120 ? -12.409 -0.638 39.867 1.00 66.69 120 PRO A O 1
ATOM 959 N N . MET A 1 121 ? -14.225 0.025 41.015 1.00 60.06 121 MET A N 1
ATOM 960 C CA . MET A 1 121 ? -13.630 1.225 41.648 1.00 60.06 121 MET A CA 1
ATOM 961 C C . MET A 1 121 ? -12.214 1.000 42.217 1.00 60.06 121 MET A C 1
ATOM 963 O O . MET A 1 121 ? -11.362 1.873 42.114 1.00 60.06 121 MET A O 1
ATOM 967 N N . ARG A 1 122 ? -11.918 -0.213 42.703 1.00 59.16 122 ARG A N 1
ATOM 968 C CA . ARG A 1 122 ? -10.597 -0.615 43.212 1.00 59.16 122 ARG A CA 1
ATOM 969 C C . ARG A 1 122 ? -9.460 -0.514 42.175 1.00 59.16 122 ARG A C 1
ATOM 971 O O . ARG A 1 122 ? -8.310 -0.329 42.560 1.00 59.16 122 ARG A O 1
ATOM 978 N N . PHE A 1 123 ? -9.760 -0.610 40.878 1.00 58.53 123 PHE A N 1
ATOM 979 C CA . PHE A 1 123 ? -8.790 -0.412 39.794 1.00 58.53 123 PHE A CA 1
ATOM 980 C C . PHE A 1 123 ? -8.377 1.065 39.674 1.00 58.53 123 PHE A C 1
ATOM 982 O O . PHE A 1 123 ? -7.198 1.355 39.484 1.00 58.53 123 PHE A O 1
ATOM 989 N N . PHE A 1 124 ? -9.317 1.992 39.883 1.00 57.75 124 PHE A N 1
ATOM 990 C CA . PHE A 1 124 ? -9.075 3.440 39.855 1.00 57.75 124 PHE A CA 1
ATOM 991 C C . PHE A 1 124 ? -8.325 3.956 41.090 1.00 57.75 124 PHE A C 1
ATOM 993 O O . PHE A 1 124 ? -7.600 4.939 40.982 1.00 57.75 124 PHE A O 1
ATOM 1000 N N . ASP A 1 125 ? -8.433 3.266 42.229 1.00 56.41 125 ASP A N 1
ATOM 1001 C CA . ASP A 1 125 ? -7.652 3.585 43.434 1.00 56.41 125 ASP A CA 1
ATOM 1002 C C . ASP A 1 125 ? -6.198 3.071 43.368 1.00 56.41 125 ASP A C 1
ATOM 1004 O O . ASP A 1 125 ? -5.333 3.564 44.091 1.00 56.41 125 ASP A O 1
ATOM 1008 N N . SER A 1 126 ? -5.914 2.084 42.505 1.00 55.62 126 SER A N 1
ATOM 1009 C CA . SER A 1 126 ? -4.612 1.392 42.432 1.00 55.62 126 SER A CA 1
ATOM 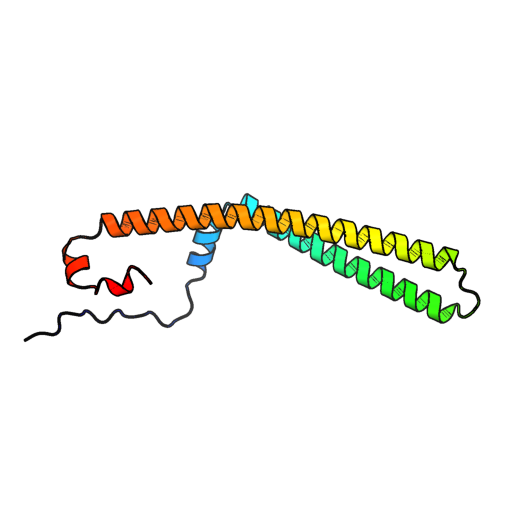1010 C C . SER A 1 126 ? -3.755 1.809 41.224 1.00 55.62 126 SER A C 1
ATOM 1012 O O . SER A 1 126 ? -2.538 1.627 41.244 1.00 55.62 126 SER A O 1
ATOM 1014 N N . THR A 1 127 ? -4.355 2.395 40.177 1.00 57.84 127 THR A N 1
ATOM 1015 C CA . THR A 1 127 ? -3.636 2.887 38.988 1.00 57.84 127 THR A CA 1
ATOM 1016 C C . THR A 1 127 ? -3.628 4.419 38.954 1.00 57.84 127 THR A C 1
ATOM 1018 O O . THR A 1 127 ? -4.690 5.039 38.903 1.00 57.84 127 THR A O 1
ATOM 1021 N N . PRO A 1 128 ? -2.455 5.081 38.982 1.00 52.59 128 PRO A N 1
ATOM 1022 C CA . PRO A 1 128 ? -2.401 6.536 38.928 1.00 52.59 128 PRO A CA 1
ATOM 1023 C C . PRO A 1 128 ? -2.979 7.034 37.595 1.00 52.59 128 PRO A C 1
ATOM 1025 O O . PRO A 1 128 ? -2.536 6.636 36.516 1.00 52.59 128 PRO A O 1
ATOM 1028 N N . THR A 1 129 ? -3.953 7.941 37.678 1.00 55.25 129 THR A N 1
ATOM 1029 C CA . THR A 1 129 ? -4.801 8.447 36.579 1.00 55.25 129 THR A CA 1
ATOM 1030 C C . THR A 1 129 ? -4.015 9.007 35.384 1.00 55.25 129 THR A C 1
ATOM 1032 O O . THR A 1 129 ? -4.528 9.040 34.268 1.00 55.25 129 THR A O 1
ATOM 1035 N N . GLY A 1 130 ? -2.747 9.386 35.584 1.00 53.44 130 GLY A N 1
ATOM 1036 C CA . GLY A 1 130 ? -1.843 9.845 34.524 1.00 53.44 130 GLY A CA 1
ATOM 1037 C C . GLY A 1 130 ? -1.465 8.787 33.476 1.00 53.44 130 GLY A C 1
ATOM 1038 O O . GLY A 1 130 ? -0.963 9.157 32.423 1.00 53.44 130 GLY A O 1
ATOM 1039 N N . ARG A 1 131 ? -1.714 7.492 33.727 1.00 53.59 131 ARG A N 1
ATOM 1040 C CA . ARG A 1 131 ? -1.333 6.376 32.836 1.00 53.59 131 ARG A CA 1
ATOM 1041 C C . ARG A 1 131 ? -2.479 5.844 31.960 1.00 53.59 131 ARG A C 1
ATOM 1043 O O . ARG A 1 131 ? -2.232 5.125 31.008 1.00 53.59 131 ARG A O 1
ATOM 1050 N N . ILE A 1 132 ? -3.726 6.213 32.260 1.00 53.97 132 ILE A N 1
ATOM 1051 C CA . ILE A 1 132 ? -4.911 5.846 31.455 1.00 53.97 132 ILE A CA 1
ATOM 1052 C C . ILE A 1 132 ? -5.100 6.826 30.278 1.00 53.97 132 ILE A C 1
ATOM 1054 O O . ILE A 1 132 ? -5.738 6.494 29.282 1.00 53.97 132 ILE A O 1
ATOM 1058 N N . LEU A 1 133 ? -4.540 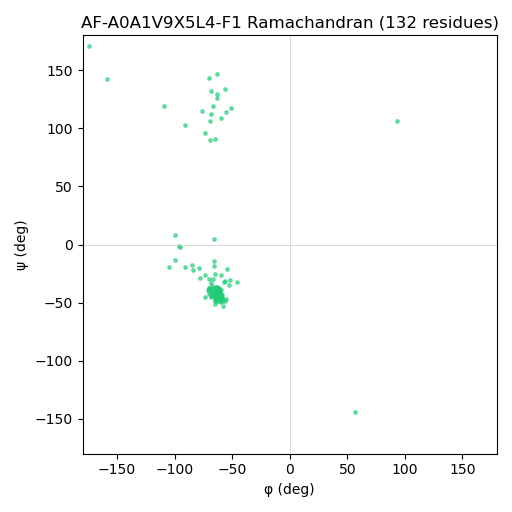8.037 30.394 1.00 51.25 133 LEU A N 1
ATOM 1059 C CA . LEU A 1 133 ? -4.644 9.114 29.404 1.00 51.25 133 LEU A CA 1
ATOM 1060 C C . LEU A 1 133 ? -3.509 9.108 28.356 1.00 51.25 133 LEU A C 1
ATOM 1062 O O . LEU A 1 133 ? -3.663 9.743 27.315 1.00 51.25 133 LEU A O 1
ATOM 1066 N N . ASN A 1 134 ? -2.383 8.438 28.636 1.00 49.59 134 ASN A N 1
ATOM 1067 C CA . ASN A 1 134 ? -1.188 8.381 27.781 1.00 49.59 134 ASN A CA 1
ATOM 1068 C C . ASN A 1 134 ? -1.086 7.046 27.044 1.00 49.59 134 ASN A C 1
ATOM 1070 O O . ASN A 1 134 ? -0.989 7.063 25.800 1.00 49.59 134 ASN A O 1
#

pLDDT: mean 75.07, std 13.06, range [39.69, 90.06]

InterPro domains:
  IPR011527 ABC transporter type 1, transmembrane domain [PF00664] (39-134)
  IPR011527 ABC transporter type 1, transmembrane domain [PS50929] (78-134)
  IPR036640 ABC transporter type 1, transmembrane domain superfamily [G3DSA:1.20.1560.10] (6-134)
  IPR036640 ABC transporter type 1, transmembrane domain superfamily [SSF90123] (25-134)
  IPR050173 ATP-binding cassette transporter C-like [PTHR24223] (5-134)

Organism: NCBI:txid418985

Mean predicted aligned error: 12.24 Å

Secondary structure (DSSP, 8-state):
------------SPPPHHHHHHHHHHH-HHHHHHHHHHHHHHHHHHHHHHHHHHHHHHHHHHHGGG--HHHHHHHHHHHHHHHHHHHHHHHHHHHHHHHHHHHHHHHHHHHHHHHHHTS-HHHHHHS-GGGT--

Foldseek 3Di:
DDDLADPDPPPPDDDDPVVVVVLCVQLPVVLVVVLVVLVVVLVVLVVVLVVLVVVLVVVDVVCPPVDDPVSVVVNVVVSVVSVVVNVVSVVVSVVSVVVSVVSSVVVVVVVLVVVVVPDPVSVVVRDPPVVSVD

Sequence (134 aa):
PGRITEEEEIQIGRVRWFIYLEFIWRFGIVATFFVLTGYIVFKLADALSLMYITNATATIEKQGNHTSREDILQYMEVYIAFGGVQAVSILVGLTALSLGCIWTSSALHNKMLYSVLRAPMRFFDSTPTGRILN

Solvent-accessible surface area (backbone atoms only — not comparable to full-atom values): 7873 Å² total; per-residue (Å²): 142,76,92,68,64,74,78,78,80,73,81,86,68,84,76,60,69,66,58,58,51,54,51,45,56,72,45,32,58,66,57,55,49,52,46,52,51,53,51,50,52,51,53,51,52,50,53,51,52,54,51,51,51,54,54,50,52,56,48,51,66,74,50,48,99,73,63,52,73,66,60,56,52,53,56,47,53,54,50,51,52,53,51,50,55,49,51,53,53,49,52,55,44,49,53,54,49,50,54,39,48,52,55,39,49,53,53,50,51,51,52,50,52,54,53,58,74,68,50,60,71,69,56,65,78,40,45,69,72,78,66,82,80,108

Radius of gyration: 26.78 Å; Cα contacts (8 Å, |Δi|>4): 38; chains: 1; bounding box: 40×26×91 Å